Protein AF-A0A1H9KWD6-F1 (afdb_monomer_lite)

Sequence (156 aa):
MPLTALAHIKQRRLQRAEREARSQLAFLQKAEKAKAQSVESYLAFQRGSREEQQRLFAAHVGQLIDCRALEHWRRQVSLLGEREASLHGQVVACEEALARQHTAHQQAQAQLAQTRQKRDSFVQLRDEAHQRAARLAECRQELELEEHRLHGGLQP

Secondary structure (DSSP, 8-state):
--HHHHHHHHHHHHHHHHHHHHHHHHHHHHHHHHHHHHHHHHHHHHHHHHHHHHHHHHTTTTS---HHHHHHHHHHHHHHHHHHHHHHHHHHHHHHHHHHHHHHHHHHHHHHHHHHHHHHHHHHHHHHHHHHHHHHHHHHHHHHHHHHHHHTT---

Foldseek 3Di:
DDLVVVLVVLVVQLVVLVVQLVVLVVQLVVLVVQLVVLVVVLVVLVVVLVVVLVVLCVVPPPDDDDPVSVVVSVVVNVVSVVVNVVSVVSNVVSVVSNVVSVVSSVVSVVSSVVSVVVSVVSVVVVVVVVVVVVVVVVVVVVVVVVCCVVVVVPDD

Structure (mmCIF, N/CA/C/O backbone):
data_AF-A0A1H9KWD6-F1
#
_entry.id   AF-A0A1H9KWD6-F1
#
loop_
_atom_site.group_PDB
_atom_site.id
_atom_site.type_symbol
_atom_site.label_atom_id
_atom_site.label_alt_id
_atom_site.label_comp_id
_atom_site.label_asym_id
_atom_site.label_entity_id
_atom_site.label_seq_id
_atom_site.pdbx_PDB_ins_code
_atom_site.Cartn_x
_atom_site.Cartn_y
_atom_site.Cartn_z
_atom_site.occupancy
_atom_site.B_iso_or_equiv
_atom_site.auth_seq_id
_atom_site.auth_comp_id
_atom_site.auth_asym_id
_atom_site.auth_atom_id
_atom_site.pdbx_PDB_model_num
ATOM 1 N N . MET A 1 1 ? 29.210 -6.121 -24.708 1.00 60.78 1 MET A N 1
ATOM 2 C CA . MET A 1 1 ? 27.804 -6.576 -24.567 1.00 60.78 1 MET A CA 1
ATOM 3 C C . MET A 1 1 ? 27.043 -6.174 -25.821 1.00 60.78 1 MET A C 1
ATOM 5 O O . MET A 1 1 ? 27.089 -4.993 -26.145 1.00 60.78 1 MET A O 1
ATOM 9 N N . PRO A 1 2 ? 26.382 -7.101 -26.534 1.00 81.75 2 PRO A N 1
ATOM 10 C CA . PRO A 1 2 ? 25.612 -6.752 -27.725 1.00 81.75 2 PRO A CA 1
ATOM 11 C C . PRO A 1 2 ? 24.365 -5.930 -27.352 1.00 81.75 2 PRO A C 1
ATOM 13 O O . PRO A 1 2 ? 23.766 -6.143 -26.294 1.00 81.75 2 PRO A O 1
ATOM 16 N N . LEU A 1 3 ? 23.960 -4.994 -28.220 1.00 81.25 3 LEU A N 1
ATOM 17 C CA . LEU A 1 3 ? 22.800 -4.109 -28.005 1.00 81.25 3 LEU A CA 1
ATOM 18 C C . LEU A 1 3 ? 21.502 -4.890 -27.746 1.00 81.25 3 LEU A C 1
ATOM 20 O O . LEU A 1 3 ? 20.664 -4.469 -26.948 1.00 81.25 3 LEU A O 1
ATOM 24 N N . THR A 1 4 ? 21.369 -6.069 -28.353 1.00 82.75 4 THR A N 1
ATOM 25 C CA . THR A 1 4 ? 20.259 -7.005 -28.137 1.00 82.75 4 THR A CA 1
ATOM 26 C C . THR A 1 4 ? 20.204 -7.516 -26.695 1.00 82.75 4 THR A C 1
ATOM 28 O O . THR A 1 4 ? 19.143 -7.482 -26.071 1.00 82.75 4 THR A O 1
ATOM 31 N N . ALA A 1 5 ? 21.340 -7.903 -26.104 1.00 87.69 5 ALA A N 1
ATOM 32 C CA . ALA A 1 5 ? 21.400 -8.333 -24.704 1.00 87.69 5 ALA A CA 1
ATOM 33 C C . ALA A 1 5 ? 21.002 -7.199 -23.746 1.00 87.69 5 ALA A C 1
ATOM 35 O O . ALA A 1 5 ? 20.260 -7.421 -22.786 1.00 87.69 5 ALA A O 1
ATOM 36 N N . LEU A 1 6 ? 21.432 -5.967 -24.031 1.00 88.56 6 LEU A N 1
ATOM 37 C CA . LEU A 1 6 ? 21.057 -4.804 -23.229 1.00 88.56 6 LEU A CA 1
ATOM 38 C C . LEU A 1 6 ? 19.555 -4.482 -23.351 1.00 88.56 6 LEU A C 1
ATOM 40 O O . LEU A 1 6 ? 18.923 -4.178 -22.336 1.00 88.56 6 LEU A O 1
ATOM 44 N N . ALA A 1 7 ? 18.958 -4.651 -24.538 1.00 87.00 7 ALA A N 1
ATOM 45 C CA . ALA A 1 7 ? 17.512 -4.533 -24.747 1.00 87.00 7 ALA A CA 1
ATOM 46 C C . ALA A 1 7 ? 16.731 -5.527 -23.871 1.00 87.00 7 ALA A C 1
ATOM 48 O O . ALA A 1 7 ? 15.804 -5.139 -23.156 1.00 87.00 7 ALA A O 1
ATOM 49 N N . HIS A 1 8 ? 17.153 -6.796 -23.855 1.00 90.81 8 HIS A N 1
ATOM 50 C CA . HIS A 1 8 ? 16.538 -7.825 -23.014 1.00 90.81 8 HIS A CA 1
ATOM 51 C C . HIS A 1 8 ? 16.652 -7.503 -21.520 1.00 90.81 8 HIS A C 1
ATOM 53 O O . HIS A 1 8 ? 15.683 -7.678 -20.777 1.00 90.81 8 HIS A O 1
ATOM 59 N N . ILE A 1 9 ? 17.800 -6.991 -21.063 1.00 93.00 9 ILE A N 1
ATOM 60 C CA . ILE A 1 9 ? 17.983 -6.572 -19.666 1.00 93.00 9 ILE A CA 1
ATOM 61 C C . ILE A 1 9 ? 17.021 -5.431 -19.312 1.00 93.00 9 ILE A C 1
ATOM 63 O O . ILE A 1 9 ? 16.374 -5.479 -18.264 1.00 93.00 9 ILE A O 1
ATOM 67 N N . LYS A 1 10 ? 16.897 -4.413 -20.173 1.00 92.56 10 LYS A N 1
ATOM 68 C CA . LYS A 1 10 ? 15.985 -3.277 -19.958 1.00 92.56 10 LYS A CA 1
ATOM 69 C C . LYS A 1 10 ? 14.524 -3.733 -19.925 1.00 92.56 10 LYS A C 1
ATOM 71 O O . LYS A 1 10 ? 13.801 -3.346 -19.011 1.00 92.56 10 LYS A O 1
ATOM 76 N N . GLN A 1 11 ? 14.128 -4.627 -20.832 1.00 94.12 11 GLN A N 1
ATOM 77 C CA . GLN A 1 11 ? 12.784 -5.206 -20.854 1.00 94.12 11 GLN A CA 1
ATOM 78 C C . GLN A 1 11 ? 12.475 -5.995 -19.575 1.00 94.12 11 GLN A C 1
ATOM 80 O O . GLN A 1 11 ? 11.412 -5.823 -18.982 1.00 94.12 11 GLN A O 1
ATOM 85 N N . ARG A 1 12 ? 13.415 -6.817 -19.092 1.00 95.25 12 ARG A N 1
ATOM 86 C CA . ARG A 1 12 ? 13.246 -7.553 -17.827 1.00 95.25 12 ARG A CA 1
ATOM 87 C C . ARG A 1 12 ? 13.126 -6.617 -16.624 1.00 95.25 12 ARG A C 1
ATOM 89 O O . ARG A 1 12 ? 12.346 -6.893 -15.718 1.00 95.25 12 ARG A O 1
ATOM 96 N N . ARG A 1 13 ? 13.882 -5.513 -16.595 1.00 96.00 13 ARG A N 1
ATOM 97 C CA . ARG A 1 13 ? 13.768 -4.494 -15.535 1.00 96.00 13 ARG A CA 1
ATOM 98 C C . ARG A 1 13 ? 12.395 -3.825 -15.548 1.00 96.00 13 ARG A C 1
ATOM 100 O O . ARG A 1 13 ? 11.812 -3.673 -14.481 1.00 96.00 13 ARG A O 1
ATOM 107 N N . LEU A 1 14 ? 11.868 -3.506 -16.731 1.00 96.88 14 LEU A N 1
ATOM 108 C CA . LEU A 1 14 ? 10.513 -2.976 -16.879 1.00 96.88 14 LEU A CA 1
ATOM 109 C C . LEU A 1 14 ? 9.467 -3.960 -16.344 1.00 96.88 14 LEU A C 1
ATOM 111 O O . LEU A 1 14 ? 8.682 -3.597 -15.477 1.00 96.88 14 LEU A O 1
ATOM 115 N N . GLN A 1 15 ? 9.523 -5.225 -16.766 1.00 97.12 15 GLN A N 1
ATOM 116 C CA . GLN A 1 15 ? 8.598 -6.260 -16.290 1.00 97.12 15 GLN A CA 1
ATOM 117 C C . GLN A 1 15 ? 8.642 -6.440 -14.765 1.00 97.12 15 GLN A C 1
ATOM 119 O O . GLN A 1 15 ? 7.611 -6.674 -14.139 1.00 97.12 15 GLN A O 1
ATOM 124 N N . ARG A 1 16 ? 9.827 -6.337 -14.147 1.00 97.62 16 ARG A N 1
ATOM 125 C CA . ARG A 1 16 ? 9.964 -6.374 -12.681 1.00 97.62 16 ARG A CA 1
ATOM 126 C C . ARG A 1 16 ? 9.312 -5.160 -12.021 1.00 97.62 16 ARG A C 1
ATOM 128 O O . ARG A 1 16 ? 8.553 -5.350 -11.081 1.00 97.62 16 ARG A O 1
ATOM 135 N N . ALA A 1 17 ? 9.556 -3.954 -12.534 1.00 97.31 17 ALA A N 1
ATOM 136 C CA . ALA A 1 17 ? 8.939 -2.735 -12.013 1.00 97.31 17 ALA A CA 1
ATOM 137 C C . ALA A 1 17 ? 7.404 -2.755 -12.153 1.00 97.31 17 ALA A C 1
ATOM 139 O O . ALA A 1 17 ? 6.697 -2.311 -11.256 1.00 97.31 17 ALA A O 1
ATOM 140 N N . GLU A 1 18 ? 6.873 -3.327 -13.237 1.00 98.00 18 GLU A N 1
ATOM 141 C CA . GLU A 1 18 ? 5.425 -3.489 -13.427 1.00 98.00 18 GLU A CA 1
ATOM 142 C C . GLU A 1 18 ? 4.808 -4.469 -12.432 1.00 98.00 18 GLU A C 1
ATOM 144 O O . GLU A 1 18 ? 3.730 -4.209 -11.898 1.00 98.00 18 GLU A O 1
ATOM 149 N N . ARG A 1 19 ? 5.485 -5.592 -12.166 1.00 98.06 19 ARG A N 1
ATOM 150 C CA . ARG A 1 19 ? 5.051 -6.545 -11.136 1.00 98.06 19 ARG A CA 1
ATOM 151 C C . ARG A 1 19 ? 5.062 -5.898 -9.759 1.00 98.06 19 ARG A C 1
ATOM 153 O O . ARG A 1 19 ? 4.080 -6.029 -9.043 1.00 98.06 19 ARG A O 1
ATOM 160 N N . GLU A 1 20 ? 6.124 -5.168 -9.432 1.00 97.69 20 GLU A N 1
ATOM 161 C CA . GLU A 1 20 ? 6.240 -4.461 -8.157 1.00 97.69 20 GLU A CA 1
ATOM 162 C C . GLU A 1 20 ? 5.113 -3.438 -7.978 1.00 97.69 20 GLU A C 1
ATOM 164 O O . GLU A 1 20 ? 4.396 -3.485 -6.985 1.00 97.69 20 GLU A O 1
ATOM 169 N N . ALA A 1 21 ? 4.869 -2.580 -8.974 1.00 97.38 21 ALA A N 1
ATOM 170 C CA . ALA A 1 21 ? 3.792 -1.591 -8.917 1.00 97.38 21 ALA A CA 1
ATOM 171 C C . ALA A 1 21 ? 2.405 -2.235 -8.722 1.00 97.38 21 ALA A C 1
ATOM 173 O O . ALA A 1 21 ? 1.585 -1.721 -7.959 1.00 97.38 21 ALA A O 1
ATOM 174 N N . ARG A 1 22 ? 2.149 -3.384 -9.367 1.00 97.62 22 ARG A N 1
ATOM 175 C CA . ARG A 1 22 ? 0.911 -4.160 -9.171 1.00 97.62 22 ARG A CA 1
ATOM 176 C C . ARG A 1 22 ? 0.817 -4.750 -7.763 1.00 97.62 22 ARG A C 1
ATOM 178 O O . ARG A 1 22 ? -0.241 -4.656 -7.149 1.00 97.62 22 ARG A O 1
ATOM 185 N N . SER A 1 23 ? 1.902 -5.322 -7.245 1.00 97.88 23 SER A N 1
ATOM 186 C CA . SER A 1 23 ? 1.949 -5.851 -5.877 1.00 97.88 23 SER A CA 1
ATOM 187 C C . SER A 1 23 ? 1.692 -4.753 -4.846 1.00 97.88 23 SER A C 1
ATOM 189 O O . SER A 1 23 ? 0.854 -4.930 -3.966 1.00 97.88 23 SER A O 1
ATOM 191 N N . GLN A 1 24 ? 2.336 -3.591 -4.994 1.00 97.62 24 GLN A N 1
ATOM 192 C CA . GLN A 1 24 ? 2.139 -2.456 -4.090 1.00 97.62 24 GLN A CA 1
ATOM 193 C C . GLN A 1 24 ? 0.712 -1.902 -4.148 1.00 97.62 24 GLN A C 1
ATOM 195 O O . GLN A 1 24 ? 0.166 -1.516 -3.119 1.00 97.62 24 GLN A O 1
ATOM 200 N N . LEU A 1 25 ? 0.063 -1.912 -5.319 1.00 97.75 25 LEU A N 1
ATOM 201 C CA . LEU A 1 25 ? -1.360 -1.572 -5.419 1.00 97.75 25 LEU A CA 1
ATOM 202 C C . LEU A 1 25 ? -2.240 -2.553 -4.628 1.00 97.75 25 LEU A C 1
ATOM 204 O O . LEU A 1 25 ? -3.136 -2.129 -3.903 1.00 97.75 25 LEU A O 1
ATOM 208 N N . ALA A 1 26 ? -1.973 -3.857 -4.733 1.00 97.88 26 ALA A N 1
ATOM 209 C CA . ALA A 1 26 ? -2.717 -4.866 -3.982 1.00 97.88 26 ALA A CA 1
ATOM 210 C C . ALA A 1 26 ? -2.503 -4.730 -2.462 1.00 97.88 26 ALA A C 1
ATOM 212 O O . ALA A 1 26 ? -3.450 -4.873 -1.686 1.00 97.88 26 ALA A O 1
ATOM 213 N N . PHE A 1 27 ? -1.279 -4.419 -2.020 1.00 97.75 27 PHE A N 1
ATOM 214 C CA . PHE A 1 27 ? -0.997 -4.144 -0.608 1.00 97.75 27 PHE A CA 1
ATOM 215 C C . PHE A 1 27 ? -1.699 -2.885 -0.108 1.00 97.75 27 PHE A C 1
ATOM 217 O O . PHE A 1 27 ? -2.239 -2.904 1.000 1.00 97.75 27 PHE A O 1
ATOM 224 N N . LEU A 1 28 ? -1.760 -1.835 -0.930 1.00 98.19 28 LEU A N 1
ATOM 225 C CA . LEU A 1 28 ? -2.494 -0.617 -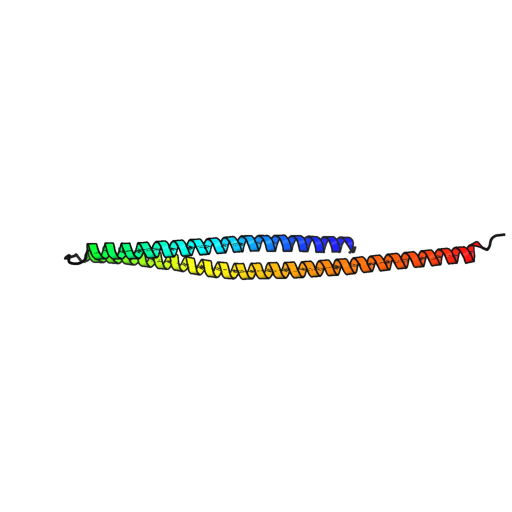0.611 1.00 98.19 28 LEU A CA 1
ATOM 226 C C . LEU A 1 28 ? -3.989 -0.903 -0.408 1.00 98.19 28 LEU A C 1
ATOM 228 O O . LEU A 1 28 ? -4.523 -0.604 0.655 1.00 98.19 28 LEU A O 1
ATOM 232 N N . GLN A 1 29 ? -4.631 -1.587 -1.357 1.00 97.81 29 GLN A N 1
ATOM 233 C CA . GLN A 1 29 ? -6.048 -1.967 -1.257 1.00 97.81 29 GLN A CA 1
ATOM 234 C C . GLN A 1 29 ? -6.334 -2.835 -0.023 1.00 97.81 29 GLN A C 1
ATOM 236 O O . GLN A 1 29 ? -7.355 -2.684 0.651 1.00 97.81 29 GLN A O 1
ATOM 241 N N . LYS A 1 30 ? -5.416 -3.751 0.311 1.00 98.00 30 LYS A N 1
ATOM 242 C CA . LYS A 1 30 ? -5.523 -4.562 1.528 1.00 98.00 30 LYS A CA 1
ATOM 243 C C . LYS A 1 30 ? -5.439 -3.699 2.792 1.00 98.00 30 LYS A C 1
ATOM 245 O O . LYS A 1 30 ? -6.199 -3.943 3.727 1.00 98.00 30 LYS A O 1
ATOM 250 N N . ALA A 1 31 ? -4.541 -2.714 2.827 1.00 97.75 31 ALA A N 1
ATOM 251 C CA . ALA A 1 31 ? -4.402 -1.793 3.953 1.00 97.75 31 ALA A CA 1
ATOM 252 C C . ALA A 1 31 ? -5.629 -0.877 4.105 1.00 97.75 31 ALA A C 1
ATOM 254 O O . ALA A 1 31 ? -6.105 -0.687 5.222 1.00 97.75 31 ALA A O 1
ATOM 255 N N . GLU A 1 32 ? -6.193 -0.383 2.999 1.00 97.94 32 GLU A N 1
ATOM 256 C CA . GLU A 1 32 ? -7.442 0.393 2.991 1.00 97.94 32 GLU A CA 1
ATOM 257 C C . GLU A 1 32 ? -8.598 -0.420 3.579 1.00 97.94 32 GLU A C 1
ATOM 259 O O . GLU A 1 32 ? -9.299 0.046 4.479 1.00 97.94 32 GLU A O 1
ATOM 264 N N . LYS A 1 33 ? -8.749 -1.677 3.138 1.00 98.12 33 LYS A N 1
ATOM 265 C CA . LYS A 1 33 ? -9.770 -2.584 3.674 1.00 98.12 33 LYS A CA 1
ATOM 266 C C . LYS A 1 33 ? -9.569 -2.851 5.167 1.00 98.12 33 LYS A C 1
ATOM 268 O O . LYS A 1 33 ? -10.538 -2.828 5.918 1.00 98.12 33 LYS A O 1
ATOM 273 N N . ALA A 1 34 ? -8.330 -3.082 5.602 1.00 97.69 34 ALA A N 1
ATOM 274 C CA . ALA A 1 34 ? -8.019 -3.304 7.013 1.00 97.69 34 ALA A CA 1
ATOM 275 C C . ALA A 1 34 ? -8.342 -2.070 7.875 1.00 97.69 34 ALA A C 1
ATOM 277 O O . ALA A 1 34 ? -8.935 -2.222 8.941 1.00 97.69 34 ALA A O 1
ATOM 278 N N . LYS A 1 35 ? -8.028 -0.855 7.397 1.00 98.25 35 LYS A N 1
ATOM 279 C CA . LYS A 1 35 ? -8.402 0.401 8.069 1.00 98.25 35 LYS A CA 1
ATOM 280 C C . LYS A 1 35 ? -9.920 0.557 8.161 1.00 98.25 35 LYS A C 1
ATOM 282 O O . LYS A 1 35 ? -10.433 0.893 9.222 1.00 98.25 35 LYS A O 1
ATOM 287 N N . ALA A 1 36 ? -10.647 0.291 7.077 1.00 98.06 36 ALA A N 1
ATOM 288 C CA . ALA A 1 36 ? -12.106 0.369 7.089 1.00 98.06 36 ALA A CA 1
ATOM 289 C C . ALA A 1 36 ? -12.715 -0.600 8.120 1.00 98.06 36 ALA A C 1
ATOM 291 O O . ALA A 1 36 ? -13.553 -0.199 8.923 1.00 98.06 36 ALA A O 1
ATOM 292 N N . GLN A 1 37 ? -12.231 -1.846 8.156 1.00 98.25 37 GLN A N 1
ATOM 293 C CA . GLN A 1 37 ? -12.686 -2.864 9.107 1.00 98.25 37 GLN A CA 1
ATOM 294 C C . GLN A 1 37 ? -12.353 -2.518 10.565 1.00 98.25 37 GLN A C 1
ATOM 296 O O . GLN A 1 37 ? -13.173 -2.764 11.454 1.00 98.25 37 GLN A O 1
ATOM 301 N N . SER A 1 38 ? -11.172 -1.953 10.838 1.00 97.75 38 SER A N 1
ATOM 302 C CA . SER A 1 38 ? -10.798 -1.560 12.202 1.00 97.75 38 SER A CA 1
ATOM 303 C C . SER A 1 38 ? -11.627 -0.375 12.695 1.00 97.75 38 SER A C 1
ATOM 305 O O . SER A 1 38 ? -12.104 -0.403 13.829 1.00 97.75 38 SER A O 1
ATOM 307 N N . VAL A 1 39 ? -11.881 0.617 11.834 1.00 98.31 39 VAL A N 1
ATOM 308 C CA . VAL A 1 39 ? -12.767 1.751 12.139 1.00 98.31 39 VAL A CA 1
ATOM 309 C C . VAL A 1 39 ? -14.195 1.274 12.394 1.00 98.31 39 VAL A C 1
ATOM 311 O O . VAL A 1 39 ? -14.799 1.665 13.389 1.00 98.31 39 VAL A O 1
ATOM 314 N N . GLU A 1 40 ? -14.728 0.396 11.544 1.00 98.12 40 GLU A N 1
ATOM 315 C CA . GLU A 1 40 ? -16.063 -0.177 11.733 1.00 98.12 40 GLU A CA 1
ATOM 316 C C . GLU A 1 40 ? -16.169 -0.923 13.069 1.00 98.12 40 GLU A C 1
ATOM 318 O O . 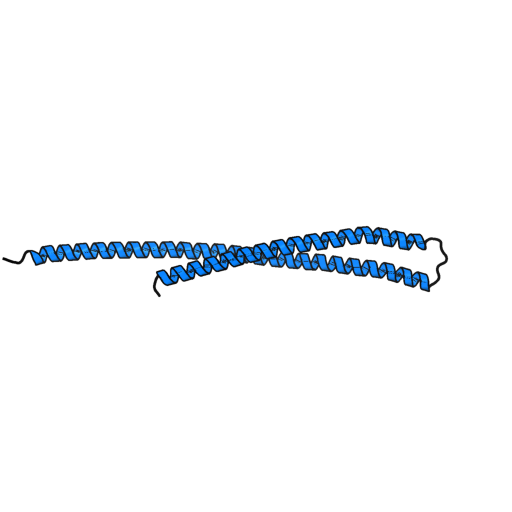GLU A 1 40 ? -17.110 -0.697 13.830 1.00 98.12 40 GLU A O 1
ATOM 323 N N . SER A 1 41 ? -15.171 -1.750 13.393 1.00 97.62 41 SER A N 1
ATOM 324 C CA . SER A 1 41 ? -15.114 -2.493 14.657 1.00 97.62 41 SER A CA 1
ATOM 325 C C . SER A 1 41 ? -15.057 -1.560 15.869 1.00 97.62 41 SER A C 1
ATOM 327 O O . SER A 1 41 ? -15.755 -1.791 16.856 1.00 97.62 41 SER A O 1
ATOM 329 N N . TYR A 1 42 ? -14.259 -0.491 15.792 1.00 98.06 42 TYR A N 1
ATOM 330 C CA . TYR A 1 42 ? -14.165 0.524 16.839 1.00 98.06 42 TYR A CA 1
ATOM 331 C C . TYR A 1 42 ? -15.503 1.246 17.050 1.00 98.06 42 TYR A C 1
ATOM 333 O O . TYR A 1 42 ? -15.993 1.313 18.174 1.00 98.06 42 TYR A O 1
ATOM 341 N N . LEU A 1 43 ? -16.149 1.710 15.976 1.00 96.56 43 LEU A N 1
ATOM 342 C CA . LEU A 1 43 ? -17.436 2.412 16.051 1.00 96.56 43 LEU A CA 1
ATOM 343 C C . LEU A 1 43 ? -18.586 1.496 16.493 1.00 96.56 43 LEU A C 1
ATOM 345 O O . LEU A 1 43 ? -19.491 1.923 17.214 1.00 96.56 43 LEU A O 1
ATOM 349 N N . ALA A 1 44 ? -18.585 0.233 16.061 1.00 96.50 44 ALA A N 1
ATOM 350 C CA . ALA A 1 44 ? -19.538 -0.767 16.533 1.00 96.50 44 ALA A CA 1
ATOM 351 C C . ALA A 1 44 ? -19.374 -1.008 18.038 1.00 96.50 44 ALA A C 1
ATOM 353 O O . ALA A 1 44 ? -20.362 -0.964 18.772 1.00 96.50 44 ALA A O 1
ATOM 354 N N . PHE A 1 45 ? -18.133 -1.175 18.505 1.00 97.25 45 PHE A N 1
ATOM 355 C CA . PHE A 1 45 ? -17.849 -1.332 19.926 1.00 97.25 45 PHE A CA 1
ATOM 356 C C . PHE A 1 45 ? -18.235 -0.090 20.728 1.00 97.25 45 PHE A C 1
ATOM 358 O O . PHE A 1 45 ? -18.864 -0.227 21.766 1.00 97.25 45 PHE A O 1
ATOM 365 N N . GLN A 1 46 ? -17.924 1.115 20.250 1.00 94.44 46 GLN A N 1
ATOM 366 C CA . GLN A 1 46 ? -18.235 2.354 20.962 1.00 94.44 46 GLN A CA 1
ATOM 367 C C . GLN A 1 46 ? -19.745 2.536 21.180 1.00 94.44 46 GLN A C 1
ATOM 369 O O . GLN A 1 46 ? -20.172 2.921 22.270 1.00 94.44 46 GLN A O 1
ATOM 374 N N . ARG A 1 47 ? -20.564 2.206 20.170 1.00 92.88 47 ARG A N 1
ATOM 375 C CA . ARG A 1 47 ? -22.031 2.221 20.295 1.00 92.88 47 ARG A CA 1
ATOM 376 C C . ARG A 1 47 ? -22.512 1.247 21.373 1.00 92.88 47 ARG A C 1
ATOM 378 O O . ARG A 1 47 ? -23.206 1.670 22.292 1.00 92.88 47 ARG A O 1
ATOM 385 N N . GLY A 1 48 ? -22.070 -0.012 21.313 1.00 93.81 48 GLY A N 1
ATOM 386 C CA . GLY A 1 48 ? -22.457 -1.030 22.296 1.00 93.81 48 GLY A CA 1
ATOM 387 C C . GLY A 1 48 ? -21.896 -0.779 23.701 1.00 93.81 48 GLY A C 1
ATOM 388 O O . GLY A 1 48 ? -22.580 -1.011 24.690 1.00 93.81 48 GLY A O 1
ATOM 389 N N . SER A 1 49 ? -20.677 -0.247 23.808 1.00 93.56 49 SER A N 1
ATOM 390 C CA . SER A 1 49 ? -20.015 0.077 25.078 1.00 93.56 49 SER A CA 1
ATOM 391 C C . SER A 1 49 ? -20.801 1.126 25.859 1.00 93.56 49 SER A C 1
ATOM 393 O O . SER A 1 49 ? -20.992 0.985 27.064 1.00 93.56 49 SER A O 1
ATOM 395 N N . ARG A 1 50 ? -21.332 2.150 25.178 1.00 90.62 50 ARG A N 1
ATOM 396 C CA . ARG A 1 50 ? -22.150 3.183 25.823 1.00 90.62 50 ARG A CA 1
ATOM 397 C C . ARG A 1 50 ? -23.456 2.619 26.383 1.00 90.62 50 ARG A C 1
ATOM 399 O O . ARG A 1 50 ? -23.825 2.954 27.507 1.00 90.62 50 ARG A O 1
ATOM 406 N N . GLU A 1 51 ? -24.141 1.777 25.615 1.00 93.12 51 GLU A N 1
ATOM 407 C CA . GLU A 1 51 ? -25.369 1.100 26.053 1.00 93.12 51 GLU A CA 1
ATOM 408 C C . GLU A 1 51 ? -25.091 0.165 27.236 1.00 93.12 51 GLU A C 1
ATOM 410 O O . GLU A 1 51 ? -25.816 0.176 28.230 1.00 93.12 51 GLU A O 1
ATOM 415 N N . GLU A 1 52 ? -23.989 -0.582 27.178 1.00 93.31 52 GLU A N 1
ATOM 416 C CA . GLU A 1 52 ? -23.582 -1.492 28.243 1.00 93.31 52 GLU A CA 1
ATOM 417 C C . GLU A 1 52 ? -23.197 -0.740 29.524 1.00 93.31 52 GLU A C 1
ATOM 419 O O . GLU A 1 52 ? -23.651 -1.100 30.606 1.00 93.31 52 GLU A O 1
ATOM 424 N N . GLN A 1 53 ? -22.439 0.357 29.429 1.00 91.19 53 GLN A N 1
ATOM 425 C CA . GLN A 1 53 ? -22.136 1.214 30.580 1.00 91.19 53 GLN A CA 1
ATOM 426 C C . GLN A 1 53 ? -23.412 1.783 31.214 1.00 91.19 53 GLN A C 1
ATOM 428 O O . GLN A 1 53 ? -23.530 1.806 32.440 1.00 91.19 53 GLN A O 1
ATOM 433 N N . GLN A 1 54 ? -24.387 2.203 30.401 1.00 90.81 54 GLN A N 1
ATOM 434 C CA . GLN A 1 54 ? -25.686 2.667 30.894 1.00 90.81 54 GLN A CA 1
ATOM 435 C C . GLN A 1 54 ? -26.465 1.548 31.590 1.00 90.81 54 GLN A C 1
ATOM 437 O O . GLN A 1 54 ? -27.012 1.778 32.668 1.00 90.81 54 GLN A O 1
ATOM 442 N N . ARG A 1 55 ? -26.479 0.336 31.024 1.00 92.62 55 ARG A N 1
ATOM 443 C CA . ARG A 1 55 ? -27.115 -0.848 31.621 1.00 92.62 55 ARG A CA 1
ATOM 444 C C . ARG A 1 55 ? -26.482 -1.208 32.963 1.00 92.62 55 ARG A C 1
ATOM 446 O O . ARG A 1 55 ? -27.198 -1.411 33.943 1.00 92.62 55 ARG A O 1
ATOM 453 N N . LEU A 1 56 ? -25.151 -1.245 33.014 1.00 90.50 56 LEU A N 1
ATOM 454 C CA . LEU A 1 56 ? -24.380 -1.509 34.227 1.00 90.50 56 LEU A CA 1
ATOM 455 C C . LEU A 1 56 ? -24.640 -0.444 35.295 1.00 90.50 56 LEU A C 1
ATOM 457 O O . LEU A 1 56 ? -24.772 -0.772 36.468 1.00 90.50 56 LEU A O 1
ATOM 461 N N . PHE A 1 57 ? -24.726 0.829 34.909 1.00 89.19 57 PHE A N 1
ATOM 462 C CA . PHE A 1 57 ? -25.054 1.910 35.835 1.00 89.19 57 PHE A CA 1
ATOM 463 C C . PHE A 1 57 ? -26.491 1.783 36.364 1.00 89.19 57 PHE A C 1
ATOM 465 O O . PHE A 1 57 ? -26.700 1.763 37.575 1.00 89.19 57 PHE A O 1
ATOM 472 N N . ALA A 1 58 ? -27.477 1.624 35.477 1.00 89.69 58 ALA A N 1
ATOM 473 C CA . ALA A 1 58 ? -28.892 1.515 35.837 1.00 89.69 58 ALA A CA 1
ATOM 474 C C . ALA A 1 58 ? -29.190 0.336 36.780 1.00 89.69 58 ALA A C 1
ATOM 476 O O . ALA A 1 58 ? -30.066 0.452 37.632 1.00 89.69 58 ALA A O 1
ATOM 477 N N . ALA A 1 59 ? -28.440 -0.766 36.676 1.00 86.56 59 ALA A N 1
ATOM 478 C CA . ALA A 1 59 ? -28.571 -1.916 37.570 1.00 86.56 59 ALA A CA 1
ATOM 479 C C . ALA A 1 59 ? -28.242 -1.602 39.045 1.00 86.56 59 ALA A C 1
ATOM 481 O O . ALA A 1 59 ? -28.696 -2.324 39.929 1.00 86.56 59 ALA A O 1
ATOM 482 N N . HIS A 1 60 ? -27.473 -0.542 39.315 1.00 84.44 60 HIS A N 1
ATOM 483 C CA . HIS A 1 60 ? -26.974 -0.209 40.653 1.00 84.44 60 HIS A CA 1
ATOM 484 C C . HIS A 1 60 ? -27.446 1.150 41.188 1.00 84.44 60 HIS A C 1
ATOM 486 O O . HIS A 1 60 ? -27.289 1.431 42.378 1.00 84.44 60 HIS A O 1
ATOM 492 N N . VAL A 1 61 ? -28.040 2.000 40.346 1.00 84.75 61 VAL A N 1
ATOM 493 C CA . VAL A 1 61 ? -28.594 3.291 40.777 1.00 84.75 61 VAL A CA 1
ATOM 494 C C . VAL A 1 61 ? -29.681 3.083 41.832 1.00 84.75 61 VAL A C 1
ATOM 496 O O . VAL A 1 61 ? -30.628 2.328 41.632 1.00 84.75 61 VAL A O 1
ATOM 499 N N . GLY A 1 62 ? -29.554 3.789 42.958 1.00 81.88 62 GLY A N 1
ATOM 500 C CA . GLY A 1 62 ? -30.538 3.764 44.044 1.00 81.88 62 GLY A CA 1
ATOM 501 C C . GLY A 1 62 ? -30.500 2.509 44.923 1.00 81.88 62 GLY A C 1
ATOM 502 O O . GLY A 1 62 ? -31.320 2.395 45.830 1.00 81.88 62 GLY A O 1
ATOM 503 N N . GLN A 1 63 ? -29.557 1.589 44.695 1.00 83.94 63 GLN A N 1
ATOM 504 C CA . GLN A 1 63 ? -29.379 0.394 45.520 1.00 83.94 63 GLN A CA 1
ATOM 505 C C . GLN A 1 63 ? -28.246 0.576 46.539 1.00 83.94 63 GLN A C 1
ATOM 507 O O . GLN A 1 63 ? -27.205 1.162 46.242 1.00 83.94 63 GLN A O 1
ATOM 512 N N . LEU A 1 64 ? -28.427 0.023 47.742 1.00 83.50 64 LEU A N 1
ATOM 513 C CA . LEU A 1 64 ? -27.337 -0.187 48.696 1.00 83.50 64 LEU A CA 1
ATOM 514 C C . LEU A 1 64 ? -26.504 -1.382 48.220 1.00 83.50 64 LEU A C 1
ATOM 516 O O . LEU A 1 64 ? -26.857 -2.534 48.456 1.00 83.50 64 LEU A O 1
ATOM 520 N N . ILE A 1 65 ? -25.417 -1.088 47.513 1.00 85.56 65 ILE A N 1
ATOM 521 C CA . ILE A 1 65 ? -24.435 -2.071 47.046 1.00 85.56 65 ILE A CA 1
ATOM 522 C C . ILE A 1 65 ? -23.276 -2.186 48.033 1.00 85.56 65 ILE A C 1
ATOM 524 O O . ILE A 1 65 ? -22.788 -1.186 48.561 1.00 85.56 65 ILE A O 1
ATOM 528 N N . ASP A 1 66 ? -22.819 -3.416 48.266 1.00 90.00 66 ASP A N 1
ATOM 529 C CA . ASP A 1 66 ? -21.622 -3.661 49.063 1.00 90.00 66 ASP A CA 1
ATOM 530 C C . ASP A 1 6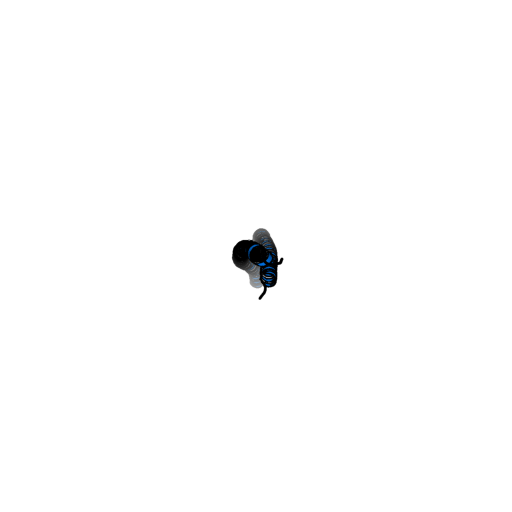6 ? -20.340 -3.299 48.286 1.00 90.00 66 ASP A C 1
ATOM 532 O O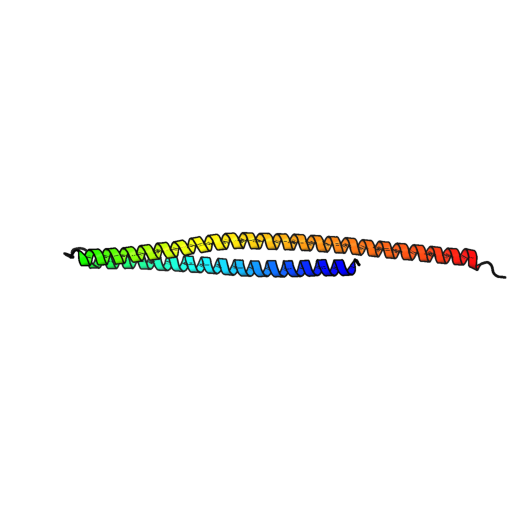 . ASP A 1 66 ? -20.333 -3.105 47.064 1.00 90.00 66 ASP A O 1
ATOM 536 N N . CYS A 1 67 ? -19.218 -3.200 49.003 1.00 89.12 67 CYS A N 1
ATOM 537 C CA . CYS A 1 67 ? -17.944 -2.809 48.399 1.00 89.12 67 CYS A CA 1
ATOM 538 C C . CYS A 1 67 ? -17.480 -3.786 47.305 1.00 89.12 67 CYS A C 1
ATOM 540 O O . CYS A 1 67 ? -16.858 -3.364 46.333 1.00 89.12 67 CYS A O 1
ATOM 542 N N . ARG A 1 68 ? -17.794 -5.083 47.429 1.00 91.81 68 ARG A N 1
ATOM 543 C CA . ARG A 1 68 ? -17.370 -6.108 46.462 1.00 91.81 68 ARG A CA 1
ATOM 544 C C . ARG A 1 68 ? -18.134 -5.988 45.146 1.00 91.81 68 ARG A C 1
ATOM 546 O O . ARG A 1 68 ? -17.525 -6.082 44.081 1.00 91.81 68 ARG A O 1
ATOM 553 N N . ALA A 1 69 ? -19.441 -5.754 45.205 1.00 87.38 69 ALA A N 1
ATOM 554 C CA . ALA A 1 69 ? -20.281 -5.503 44.043 1.00 87.38 69 ALA A CA 1
ATOM 555 C C . ALA A 1 69 ? -19.855 -4.214 43.328 1.00 87.38 69 ALA A C 1
ATOM 557 O O . ALA A 1 69 ? -19.731 -4.207 42.103 1.00 87.38 69 ALA A O 1
ATOM 558 N N . LEU A 1 70 ? -19.531 -3.157 44.082 1.00 87.56 70 LEU A N 1
ATOM 559 C CA . LEU A 1 70 ? -19.007 -1.913 43.514 1.00 87.56 70 LEU A CA 1
ATOM 560 C C . LEU A 1 70 ? -17.657 -2.118 42.806 1.00 87.56 70 LEU A C 1
ATOM 562 O O . LEU A 1 70 ? -17.441 -1.591 41.714 1.00 87.56 70 LEU A O 1
ATOM 566 N N . GLU A 1 71 ? -16.742 -2.887 43.399 1.00 91.38 71 GLU A N 1
ATOM 567 C CA . GLU A 1 71 ? -15.467 -3.237 42.762 1.00 91.38 71 GLU A CA 1
ATOM 568 C C . GLU A 1 71 ? -15.662 -4.075 41.497 1.00 91.38 71 GLU A C 1
ATOM 570 O O . GLU A 1 71 ? -14.982 -3.842 40.496 1.00 91.38 71 GLU A O 1
ATOM 575 N N . HIS A 1 72 ? -16.592 -5.032 41.516 1.00 91.56 72 HIS A N 1
ATOM 576 C CA . HIS A 1 72 ? -16.918 -5.834 40.342 1.00 91.56 72 HIS A CA 1
ATOM 577 C C . HIS A 1 72 ? -17.449 -4.962 39.200 1.00 91.56 72 HIS A C 1
ATOM 579 O O . HIS A 1 72 ? -16.955 -5.056 38.076 1.00 91.56 72 HIS A O 1
ATOM 585 N N . TRP A 1 73 ? -18.378 -4.055 39.506 1.00 89.75 73 TRP A N 1
ATOM 586 C CA . TRP A 1 73 ? -18.895 -3.082 38.550 1.00 89.75 73 TRP A CA 1
ATOM 587 C C . TRP A 1 73 ? -17.784 -2.190 37.979 1.00 89.75 73 TRP A C 1
ATOM 589 O O . TRP A 1 73 ? -17.658 -2.051 36.762 1.00 89.75 73 TRP A O 1
ATOM 599 N N . ARG A 1 74 ? -16.906 -1.649 38.840 1.00 90.38 74 ARG A N 1
ATOM 600 C CA . ARG A 1 74 ? -15.741 -0.861 38.401 1.00 90.38 74 ARG A CA 1
ATOM 601 C C . ARG A 1 74 ? -14.862 -1.648 37.435 1.00 90.38 74 ARG A C 1
ATOM 603 O O . ARG A 1 74 ? -14.478 -1.108 36.404 1.00 90.38 74 ARG A O 1
ATOM 610 N N . ARG A 1 75 ? -14.586 -2.924 37.727 1.00 93.75 75 ARG A N 1
ATOM 611 C CA . ARG A 1 75 ? -13.809 -3.797 36.832 1.00 93.75 75 ARG A CA 1
ATOM 612 C C . ARG A 1 75 ? -14.496 -3.988 35.482 1.00 93.75 75 ARG A C 1
ATOM 614 O O . ARG A 1 75 ? -13.817 -3.924 34.467 1.00 93.75 75 ARG A O 1
ATOM 621 N N . GLN A 1 76 ? -15.815 -4.180 35.445 1.00 92.94 76 GLN A N 1
ATOM 622 C CA . GLN A 1 76 ? -16.555 -4.309 34.183 1.00 92.94 76 GLN A CA 1
ATOM 623 C C . GLN A 1 76 ? -16.442 -3.045 33.323 1.00 92.94 76 GLN A C 1
ATOM 625 O O . GLN A 1 76 ? -16.143 -3.137 32.134 1.00 92.94 76 GLN A O 1
ATOM 630 N N . VAL A 1 77 ? -16.595 -1.863 33.926 1.00 91.62 77 VAL A N 1
ATOM 631 C CA . VAL A 1 77 ? -16.418 -0.584 33.220 1.00 91.62 77 VAL A CA 1
ATOM 632 C C . VAL A 1 77 ? -14.970 -0.402 32.749 1.00 91.62 77 VAL A C 1
ATOM 634 O O . VAL A 1 77 ? -14.746 0.002 31.608 1.00 91.62 77 VAL A O 1
ATOM 637 N N . SER A 1 78 ? -13.981 -0.750 33.578 1.00 94.12 78 SER A N 1
ATOM 638 C CA . SER A 1 78 ? -12.565 -0.707 33.193 1.00 94.12 78 SER A CA 1
ATOM 639 C C . SER A 1 78 ? -12.261 -1.611 31.997 1.00 94.12 78 SER A C 1
ATOM 641 O O . SER A 1 78 ? -11.617 -1.155 31.058 1.00 94.12 78 SER A O 1
ATOM 643 N N . LEU A 1 79 ? -12.782 -2.842 31.973 1.00 95.56 79 LEU A N 1
ATOM 644 C CA . LEU A 1 79 ? -12.597 -3.774 30.854 1.00 95.56 79 LEU A CA 1
ATOM 645 C C . LEU A 1 79 ? -13.178 -3.233 29.538 1.00 95.56 79 LEU A C 1
ATOM 647 O O . LEU A 1 79 ? -12.586 -3.431 28.474 1.00 95.56 79 LEU A O 1
ATOM 651 N N . LEU A 1 80 ? -14.310 -2.521 29.593 1.00 95.31 80 LEU A N 1
ATOM 652 C CA . LEU A 1 80 ? -14.865 -1.841 28.419 1.00 95.31 80 LEU A CA 1
ATOM 653 C C . LEU A 1 80 ? -13.921 -0.742 27.914 1.00 95.31 80 LEU A C 1
ATOM 655 O O . LEU A 1 80 ? -13.669 -0.662 26.712 1.00 95.31 80 LEU A O 1
ATOM 659 N N . GLY A 1 81 ? -13.356 0.057 28.824 1.00 94.81 81 GLY A N 1
ATOM 660 C CA . GLY A 1 81 ? -12.382 1.099 28.485 1.00 94.81 81 GLY A CA 1
ATOM 661 C C . GLY A 1 81 ? -11.078 0.539 27.907 1.00 94.81 81 GLY A C 1
ATOM 662 O O . GLY A 1 81 ? -10.584 1.037 26.898 1.00 94.81 81 GLY A O 1
ATOM 663 N N . GLU A 1 82 ? -10.546 -0.539 28.484 1.00 96.62 82 GLU A N 1
ATOM 664 C CA . GLU A 1 82 ? -9.360 -1.237 27.968 1.00 96.62 82 GLU A CA 1
ATOM 665 C C . GLU A 1 82 ? -9.600 -1.787 26.558 1.00 96.62 82 GLU A C 1
ATOM 667 O O . GLU A 1 82 ? -8.747 -1.664 25.671 1.00 96.62 82 GLU A O 1
ATOM 672 N N . ARG A 1 83 ? -10.785 -2.360 26.317 1.00 96.88 83 ARG A N 1
ATOM 673 C CA . ARG A 1 83 ? -11.158 -2.859 24.994 1.00 96.88 83 ARG A CA 1
ATOM 674 C C . ARG A 1 83 ? -11.316 -1.727 23.981 1.00 96.88 83 ARG A C 1
ATOM 676 O O . ARG A 1 83 ? -10.846 -1.883 22.852 1.00 96.88 83 ARG A O 1
ATOM 683 N N . GLU A 1 84 ? -11.922 -0.605 24.368 1.00 96.56 84 GLU A N 1
ATOM 684 C CA . GLU A 1 84 ? -12.027 0.586 23.516 1.00 96.56 84 GLU A CA 1
ATOM 685 C C . GLU A 1 84 ? -10.642 1.113 23.133 1.00 96.56 84 GLU A C 1
ATOM 687 O O . GLU A 1 84 ? -10.363 1.305 21.949 1.00 96.56 84 GLU A O 1
ATOM 692 N N . ALA A 1 85 ? -9.751 1.271 24.116 1.00 97.12 85 ALA A N 1
ATOM 693 C CA . ALA A 1 85 ? -8.383 1.727 23.898 1.00 97.12 85 ALA A CA 1
ATOM 694 C C . ALA A 1 85 ? -7.599 0.771 22.984 1.00 97.12 85 ALA A C 1
ATOM 696 O O . ALA A 1 85 ? -6.887 1.216 22.084 1.00 97.12 85 ALA A O 1
ATOM 697 N N . SER A 1 86 ? -7.772 -0.544 23.156 1.00 98.00 86 SER A N 1
ATOM 698 C CA . SER A 1 86 ? -7.162 -1.557 22.287 1.00 98.00 86 SER A CA 1
ATOM 699 C C . SER A 1 86 ? -7.640 -1.439 20.836 1.00 98.00 86 SER A C 1
ATOM 701 O O . SER A 1 86 ? -6.822 -1.454 19.914 1.00 98.00 86 SER A O 1
ATOM 703 N N . LEU A 1 87 ? -8.950 -1.288 20.615 1.00 98.06 87 LEU A N 1
ATOM 704 C CA . LEU A 1 87 ? -9.524 -1.119 19.276 1.00 98.06 87 LEU A CA 1
ATOM 705 C C . LEU A 1 87 ? -9.092 0.203 18.639 1.00 98.06 87 LEU A C 1
ATOM 707 O O . LEU A 1 87 ? -8.730 0.228 17.464 1.00 98.06 87 LEU A O 1
ATOM 711 N N . HIS A 1 88 ? -9.057 1.285 19.414 1.00 97.88 88 HIS A N 1
ATOM 712 C CA . HIS A 1 88 ? -8.544 2.568 18.948 1.00 97.88 88 HIS A CA 1
ATOM 713 C C . HIS A 1 88 ? -7.065 2.469 18.539 1.00 97.88 88 HIS A C 1
ATOM 715 O O . HIS A 1 88 ? -6.692 2.904 17.451 1.00 97.88 88 HIS A O 1
ATOM 721 N N . GLY A 1 89 ? -6.234 1.801 19.345 1.00 98.06 89 GLY A N 1
ATOM 722 C CA . GLY A 1 89 ? -4.836 1.526 19.003 1.00 98.06 89 GLY A CA 1
ATOM 723 C C . GLY A 1 89 ? -4.679 0.739 17.695 1.00 98.06 89 GLY A C 1
ATOM 724 O O . GLY A 1 89 ? -3.777 1.021 16.908 1.00 98.06 89 GLY A O 1
ATOM 725 N N . GLN A 1 90 ? -5.586 -0.200 17.403 1.00 98.06 90 GLN A N 1
ATOM 726 C CA . GLN A 1 90 ? -5.597 -0.920 16.122 1.00 98.06 90 GLN A CA 1
ATOM 727 C C . GLN A 1 90 ? -5.947 -0.011 14.938 1.00 98.06 90 GLN A C 1
ATOM 729 O O . GLN A 1 90 ? -5.360 -0.171 13.866 1.00 98.06 90 GLN A O 1
ATOM 734 N N . VAL A 1 91 ? -6.867 0.944 15.113 1.00 98.31 91 VAL A N 1
ATOM 735 C CA . VAL A 1 91 ? -7.190 1.947 14.083 1.00 98.31 91 VAL A CA 1
ATOM 736 C C . VAL A 1 91 ? -5.959 2.786 13.757 1.00 98.31 91 VAL A C 1
ATOM 738 O O . VAL A 1 91 ? -5.594 2.885 12.585 1.00 98.31 91 VAL A O 1
ATOM 741 N N . VAL A 1 92 ? -5.277 3.305 14.782 1.00 98.31 92 VAL A N 1
ATOM 742 C CA . VAL A 1 92 ? -4.041 4.089 14.621 1.00 98.31 92 VAL A CA 1
ATOM 743 C C . VAL A 1 92 ? -2.964 3.268 13.904 1.00 98.31 92 VAL A C 1
ATOM 745 O O . VAL A 1 92 ? -2.400 3.715 12.907 1.00 98.31 92 VAL A O 1
ATOM 748 N N . ALA A 1 93 ? -2.736 2.021 14.325 1.00 97.88 93 ALA A N 1
ATOM 749 C CA . ALA A 1 93 ? -1.759 1.143 13.681 1.00 97.88 93 ALA A CA 1
ATOM 750 C C . ALA A 1 93 ? -2.094 0.863 12.202 1.00 97.88 93 ALA A C 1
ATOM 752 O O . ALA A 1 93 ? -1.197 0.816 11.352 1.00 97.88 93 ALA A O 1
ATOM 753 N N . CYS A 1 94 ? -3.380 0.692 11.873 1.00 97.69 94 CYS A N 1
ATOM 754 C CA . CYS A 1 94 ? -3.839 0.516 10.494 1.00 97.69 94 CYS A CA 1
ATOM 755 C C . CYS A 1 94 ? -3.660 1.790 9.661 1.00 97.69 94 CYS A C 1
ATOM 757 O O . CYS A 1 94 ? -3.309 1.704 8.486 1.00 97.69 94 CYS A O 1
ATOM 759 N N . GLU A 1 95 ? -3.875 2.964 10.250 1.00 97.88 95 GLU A N 1
ATOM 760 C CA . GLU A 1 95 ? -3.668 4.251 9.590 1.00 97.88 95 GLU A CA 1
ATOM 761 C C . GLU A 1 95 ? -2.194 4.501 9.261 1.00 97.88 95 GLU A C 1
ATOM 763 O O . GLU A 1 95 ? -1.867 4.835 8.120 1.00 97.88 95 GLU A O 1
ATOM 768 N N . GLU A 1 96 ? -1.290 4.242 10.204 1.00 97.81 96 GLU A N 1
ATOM 769 C CA . GLU A 1 96 ? 0.147 4.311 9.941 1.00 97.81 96 GLU A CA 1
ATOM 770 C C . GLU A 1 96 ? 0.586 3.302 8.873 1.00 97.81 96 GLU A C 1
ATOM 772 O O . GLU A 1 96 ? 1.396 3.614 7.996 1.00 97.81 96 GLU A O 1
ATOM 777 N N . ALA A 1 97 ? 0.057 2.074 8.928 1.00 97.06 97 ALA A N 1
ATOM 778 C CA . ALA A 1 97 ? 0.339 1.062 7.919 1.00 97.06 97 ALA A CA 1
ATOM 779 C C . ALA A 1 97 ? -0.138 1.512 6.532 1.00 97.06 97 ALA A C 1
ATOM 781 O O . ALA A 1 97 ? 0.609 1.366 5.565 1.00 97.06 97 ALA A O 1
ATOM 782 N N . LEU A 1 98 ? -1.329 2.109 6.438 1.00 97.94 98 LEU A N 1
ATOM 783 C CA . LEU A 1 98 ? -1.859 2.666 5.198 1.00 97.94 98 LEU A CA 1
ATOM 784 C C . LEU A 1 98 ? -0.968 3.793 4.655 1.00 97.94 98 LEU A C 1
ATOM 786 O O . LEU A 1 98 ? -0.630 3.784 3.473 1.00 97.94 98 LEU A O 1
ATOM 790 N N . ALA A 1 99 ? -0.512 4.714 5.507 1.00 97.81 99 ALA A N 1
ATOM 791 C CA . ALA A 1 99 ? 0.402 5.787 5.108 1.00 97.81 99 ALA A CA 1
ATOM 792 C C . ALA A 1 99 ? 1.739 5.248 4.556 1.00 97.81 99 ALA A C 1
ATOM 794 O O . ALA A 1 99 ? 2.237 5.719 3.525 1.00 97.81 99 ALA A O 1
ATOM 795 N N . ARG A 1 100 ? 2.294 4.203 5.191 1.00 97.50 100 ARG A N 1
ATOM 796 C CA . ARG A 1 100 ? 3.490 3.501 4.690 1.00 97.50 100 ARG A CA 1
ATOM 797 C C . ARG A 1 100 ? 3.237 2.859 3.323 1.00 97.50 100 ARG A C 1
ATOM 799 O O . ARG A 1 100 ? 4.067 3.006 2.427 1.00 97.50 100 ARG A O 1
ATOM 806 N N . GLN A 1 101 ? 2.091 2.200 3.137 1.00 97.62 101 GLN A N 1
ATOM 807 C CA . GLN A 1 101 ? 1.738 1.573 1.857 1.00 97.62 101 GLN A CA 1
ATOM 808 C C . GLN A 1 101 ? 1.482 2.595 0.742 1.00 97.62 101 GLN A C 1
ATOM 810 O O . GLN A 1 101 ? 1.901 2.365 -0.390 1.00 97.62 101 GLN A O 1
ATOM 815 N N . HIS A 1 102 ? 0.879 3.750 1.039 1.00 97.94 102 HIS A N 1
ATOM 816 C CA . HIS A 1 102 ? 0.746 4.835 0.060 1.00 97.94 102 HIS A CA 1
ATOM 817 C C . HIS A 1 102 ? 2.108 5.310 -0.439 1.00 97.94 102 HIS A C 1
ATOM 819 O O . HIS A 1 102 ? 2.321 5.409 -1.649 1.00 97.94 102 HIS A O 1
ATOM 825 N N . THR A 1 103 ? 3.043 5.548 0.482 1.00 98.06 103 THR A N 1
ATOM 826 C CA . THR A 1 103 ? 4.411 5.949 0.134 1.00 98.06 103 THR A CA 1
ATOM 827 C C . THR A 1 103 ? 5.096 4.886 -0.730 1.00 98.06 103 THR A C 1
ATOM 829 O O . THR A 1 103 ? 5.660 5.211 -1.775 1.00 98.06 103 THR A O 1
ATOM 832 N N . ALA A 1 104 ? 5.001 3.607 -0.350 1.00 97.38 104 ALA A N 1
ATOM 833 C CA . ALA A 1 104 ? 5.578 2.500 -1.115 1.00 97.38 104 ALA A CA 1
ATOM 834 C C . ALA A 1 104 ? 4.972 2.386 -2.526 1.00 97.38 104 ALA A C 1
ATOM 836 O O . ALA A 1 104 ? 5.697 2.222 -3.510 1.00 97.38 104 ALA A O 1
ATOM 837 N N . HIS A 1 105 ? 3.651 2.546 -2.650 1.00 98.00 105 HIS A N 1
ATOM 838 C CA . HIS A 1 105 ? 2.967 2.552 -3.939 1.00 98.00 105 HIS A CA 1
ATOM 839 C C . HIS A 1 105 ? 3.437 3.706 -4.834 1.00 98.00 105 HIS A C 1
ATOM 841 O O . HIS A 1 105 ? 3.764 3.487 -6.001 1.00 98.00 105 HIS A O 1
ATOM 847 N N . GLN A 1 106 ? 3.533 4.923 -4.291 1.00 98.00 106 GLN A N 1
ATOM 848 C CA . GLN A 1 106 ? 4.028 6.090 -5.027 1.00 98.00 106 GLN A CA 1
ATOM 849 C C . GLN A 1 106 ? 5.468 5.888 -5.513 1.00 98.00 106 GLN A C 1
ATOM 851 O O . GLN A 1 106 ? 5.775 6.165 -6.674 1.00 98.00 106 GLN A O 1
ATOM 856 N N . GLN A 1 107 ? 6.342 5.348 -4.660 1.00 98.00 107 GLN A N 1
ATOM 857 C CA . GLN A 1 107 ? 7.725 5.035 -5.023 1.00 98.00 107 GLN A CA 1
ATOM 858 C C . GLN A 1 107 ? 7.799 3.989 -6.144 1.00 98.00 107 GLN A C 1
ATOM 860 O O . GLN A 1 107 ? 8.538 4.181 -7.114 1.00 98.00 107 GLN A O 1
ATOM 865 N N . ALA A 1 108 ? 6.999 2.922 -6.068 1.00 97.56 108 ALA A N 1
ATOM 866 C CA . ALA A 1 108 ? 6.949 1.895 -7.106 1.00 97.56 108 ALA A CA 1
ATOM 867 C C . ALA A 1 108 ? 6.430 2.444 -8.448 1.00 97.56 108 ALA A C 1
ATOM 869 O O . ALA A 1 108 ? 6.982 2.121 -9.502 1.00 97.56 108 ALA A O 1
ATOM 870 N N . GLN A 1 109 ? 5.422 3.324 -8.425 1.00 98.06 109 GLN A N 1
ATOM 871 C CA . GLN A 1 109 ? 4.925 4.008 -9.625 1.00 98.06 109 GLN A CA 1
ATOM 872 C C . GLN A 1 109 ? 5.983 4.930 -10.241 1.00 98.06 109 GLN A C 1
ATOM 874 O O . GLN A 1 109 ? 6.218 4.885 -11.451 1.00 98.06 109 GLN A O 1
ATOM 879 N N . ALA A 1 110 ? 6.678 5.719 -9.419 1.00 97.88 110 ALA A N 1
ATOM 880 C CA . ALA A 1 110 ? 7.763 6.581 -9.879 1.00 97.88 110 ALA A CA 1
ATOM 881 C C . ALA A 1 110 ? 8.910 5.763 -10.500 1.00 97.88 110 ALA A C 1
ATOM 883 O O . ALA A 1 110 ? 9.415 6.096 -11.577 1.00 97.88 110 ALA A O 1
ATOM 884 N N . GLN A 1 111 ? 9.285 4.645 -9.873 1.00 97.75 111 GLN A N 1
ATOM 885 C CA . GLN A 1 111 ? 10.302 3.736 -10.398 1.00 97.75 111 GLN A CA 1
ATOM 886 C C . GLN A 1 111 ? 9.872 3.090 -11.720 1.00 97.75 111 GLN A C 1
ATOM 888 O O . GLN A 1 111 ? 10.693 2.955 -12.636 1.00 97.75 111 GLN A O 1
ATOM 893 N N . LEU A 1 112 ? 8.601 2.707 -11.848 1.00 98.06 112 LEU A N 1
ATOM 894 C CA . LEU A 1 112 ? 8.042 2.186 -13.091 1.00 98.06 112 LEU A CA 1
ATOM 895 C C . LEU A 1 112 ? 8.119 3.230 -14.211 1.00 98.06 112 LEU A C 1
ATOM 897 O O . LEU A 1 112 ? 8.642 2.924 -15.284 1.00 98.06 112 LEU A O 1
ATOM 901 N N . ALA A 1 113 ? 7.674 4.462 -13.955 1.00 97.50 113 ALA A N 1
ATOM 902 C CA . ALA A 1 113 ? 7.743 5.559 -14.918 1.00 97.50 113 ALA A CA 1
ATOM 903 C C . ALA A 1 113 ? 9.188 5.828 -15.370 1.00 97.50 113 ALA A C 1
ATOM 905 O O . ALA A 1 113 ? 9.476 5.850 -16.568 1.00 97.50 113 ALA A O 1
ATOM 906 N N . GLN A 1 114 ? 10.128 5.912 -14.423 1.00 97.44 114 GLN A N 1
ATOM 907 C CA . GLN A 1 114 ? 11.544 6.104 -14.736 1.00 97.44 114 GLN A CA 1
ATOM 908 C C . GLN A 1 114 ? 12.122 4.932 -15.550 1.00 97.44 114 GLN A C 1
ATOM 910 O O . GLN A 1 114 ? 12.944 5.121 -16.450 1.00 97.44 114 GLN A O 1
ATOM 915 N N . THR A 1 115 ? 11.713 3.700 -15.242 1.00 96.31 115 THR A N 1
ATOM 916 C CA . THR A 1 115 ? 12.182 2.502 -15.952 1.00 96.31 115 THR A CA 1
ATOM 917 C C . THR A 1 115 ? 11.645 2.452 -17.380 1.00 96.31 115 THR A C 1
ATOM 919 O O . THR A 1 115 ? 12.401 2.088 -18.284 1.00 96.31 115 THR A O 1
ATOM 922 N N . ARG A 1 116 ? 10.388 2.864 -17.597 1.00 96.19 116 ARG A N 1
ATOM 923 C CA . ARG A 1 116 ? 9.792 3.030 -18.932 1.00 96.19 116 ARG A CA 1
ATOM 924 C C . ARG A 1 116 ? 10.571 4.048 -19.751 1.00 96.19 116 ARG A C 1
ATOM 926 O O . ARG A 1 116 ? 11.118 3.682 -20.785 1.00 96.19 116 ARG A O 1
ATOM 933 N N . GLN A 1 117 ? 10.772 5.248 -19.207 1.00 96.06 117 GLN A N 1
ATOM 934 C CA . GLN A 1 117 ? 11.546 6.300 -19.868 1.00 96.06 117 GLN A CA 1
ATOM 935 C C . GLN A 1 117 ? 12.951 5.815 -20.264 1.00 96.06 117 GLN A C 1
ATOM 937 O O . GLN A 1 117 ? 13.357 5.934 -21.416 1.00 96.06 117 GLN A O 1
ATOM 942 N N . LYS A 1 118 ? 13.681 5.173 -19.340 1.00 93.12 118 LYS A N 1
ATOM 943 C CA . LYS A 1 118 ? 15.022 4.619 -19.611 1.00 93.12 118 LYS A CA 1
ATOM 944 C C . LYS A 1 118 ? 15.025 3.524 -20.681 1.00 93.12 118 LYS A C 1
ATOM 946 O O . LYS A 1 118 ? 16.061 3.310 -21.314 1.00 93.12 118 LYS A O 1
ATOM 951 N N . ARG A 1 119 ? 13.936 2.764 -20.822 1.00 93.75 119 ARG A N 1
ATOM 952 C CA . ARG A 1 119 ? 13.787 1.746 -21.869 1.00 93.75 119 ARG A CA 1
ATOM 953 C C . ARG A 1 119 ? 13.510 2.415 -23.208 1.00 93.75 119 ARG A C 1
ATOM 955 O O . ARG A 1 119 ? 14.150 2.039 -24.182 1.00 93.75 119 ARG A O 1
ATOM 962 N N . ASP A 1 120 ? 12.627 3.401 -23.248 1.00 92.94 120 ASP A N 1
ATOM 963 C CA . ASP A 1 120 ? 12.248 4.076 -24.491 1.00 92.94 120 ASP A CA 1
ATOM 964 C C . ASP A 1 120 ? 13.416 4.882 -25.069 1.00 92.94 120 ASP A C 1
ATOM 966 O O . ASP A 1 120 ? 13.732 4.727 -26.247 1.00 92.94 120 ASP A O 1
ATOM 970 N N . SER A 1 121 ? 14.172 5.599 -24.229 1.00 93.50 121 SER A N 1
ATOM 971 C CA . SER A 1 121 ? 15.423 6.244 -24.657 1.00 93.50 121 SER A CA 1
ATOM 972 C C . SER A 1 121 ? 16.450 5.235 -25.180 1.00 93.50 121 SER A C 1
ATOM 974 O O . SER A 1 121 ? 17.174 5.511 -26.129 1.00 93.50 121 SER A O 1
ATOM 976 N N . PHE A 1 122 ? 16.523 4.038 -24.587 1.00 93.56 122 PHE A N 1
ATOM 977 C CA . PHE A 1 122 ? 17.423 2.996 -25.085 1.00 93.56 122 PHE A CA 1
ATOM 978 C C . PHE A 1 122 ? 16.981 2.452 -26.451 1.00 93.56 122 PHE A C 1
ATOM 980 O O . PHE A 1 122 ? 17.828 2.170 -27.294 1.00 93.56 122 PHE A O 1
ATOM 987 N N . VAL A 1 123 ? 15.673 2.302 -26.672 1.00 90.50 123 VAL A N 1
ATOM 988 C CA . VAL A 1 123 ? 15.127 1.886 -27.971 1.00 90.50 123 VAL A CA 1
ATOM 989 C C . VAL A 1 123 ? 15.472 2.913 -29.047 1.00 90.50 123 VAL A C 1
ATOM 991 O O . VAL A 1 123 ? 16.018 2.519 -30.070 1.00 90.50 123 VAL A O 1
ATOM 994 N N . GLN A 1 124 ? 15.277 4.206 -28.774 1.00 91.50 124 GLN A N 1
ATOM 995 C CA . GLN A 1 124 ? 15.657 5.287 -29.694 1.00 91.50 124 GLN A CA 1
ATOM 996 C C . GLN A 1 124 ? 17.145 5.221 -30.070 1.00 91.50 124 GLN A C 1
ATOM 998 O O . GLN A 1 124 ? 17.483 5.167 -31.249 1.00 91.50 124 GLN A O 1
ATOM 1003 N N . LEU A 1 125 ? 18.034 5.110 -29.076 1.00 91.12 125 LEU A N 1
ATOM 1004 C CA . LEU A 1 125 ? 19.479 4.994 -29.315 1.00 91.12 125 LEU A CA 1
ATOM 1005 C C . LEU A 1 125 ? 19.853 3.756 -30.139 1.00 91.12 125 LEU A C 1
ATOM 1007 O O . LEU A 1 125 ? 20.755 3.809 -30.974 1.00 91.12 125 LEU A O 1
ATOM 1011 N N . ARG A 1 126 ? 19.184 2.623 -29.900 1.00 90.75 126 ARG A N 1
ATOM 1012 C CA . ARG A 1 126 ? 19.404 1.397 -30.675 1.00 90.75 126 ARG A CA 1
ATOM 1013 C C . ARG A 1 126 ? 18.980 1.591 -32.130 1.00 90.75 126 ARG A C 1
ATOM 1015 O O . ARG A 1 126 ? 19.708 1.171 -33.025 1.00 90.75 126 ARG A O 1
ATOM 1022 N N . ASP A 1 127 ? 17.827 2.206 -32.356 1.00 90.38 127 ASP A N 1
ATOM 1023 C CA . ASP A 1 127 ? 17.279 2.403 -33.696 1.00 90.38 127 ASP A CA 1
ATOM 1024 C C . ASP A 1 127 ? 18.149 3.389 -34.498 1.00 90.38 127 ASP A C 1
ATOM 1026 O O . ASP A 1 127 ? 18.491 3.109 -35.647 1.00 90.38 127 ASP A O 1
ATOM 1030 N N . GLU A 1 128 ? 18.639 4.463 -33.868 1.00 92.81 128 GLU A N 1
ATOM 1031 C CA . GLU A 1 128 ? 19.640 5.364 -34.460 1.00 92.81 128 GLU A CA 1
ATOM 1032 C C . GLU A 1 128 ? 20.951 4.641 -34.806 1.00 92.81 128 GLU A C 1
ATOM 1034 O O . GLU A 1 128 ? 21.517 4.850 -35.881 1.00 92.81 128 GLU A O 1
ATOM 1039 N N . ALA A 1 129 ? 21.447 3.775 -33.916 1.00 90.19 129 ALA A N 1
ATOM 1040 C CA . ALA A 1 129 ? 22.663 3.004 -34.164 1.00 90.19 129 ALA A CA 1
ATOM 1041 C C . ALA A 1 129 ? 22.495 2.037 -35.347 1.00 90.19 129 ALA A C 1
ATOM 1043 O O . ALA A 1 129 ? 23.406 1.905 -36.165 1.00 90.19 129 ALA A O 1
ATOM 1044 N N . HIS A 1 130 ? 21.329 1.397 -35.472 1.00 89.75 130 HIS A N 1
ATOM 1045 C CA . HIS A 1 130 ? 21.008 0.546 -36.617 1.00 89.75 130 HIS A CA 1
ATOM 1046 C C . HIS A 1 130 ? 20.915 1.340 -37.921 1.00 89.75 130 HIS A C 1
ATOM 1048 O O . HIS A 1 130 ? 21.500 0.918 -38.915 1.00 89.75 130 HIS A O 1
ATOM 1054 N N . GLN A 1 131 ? 20.270 2.508 -37.916 1.00 93.50 131 GLN A N 1
ATOM 1055 C CA . GLN A 1 131 ? 20.206 3.377 -39.096 1.00 93.50 131 GLN A CA 1
ATOM 1056 C C . GLN A 1 131 ? 21.595 3.847 -39.543 1.00 93.50 131 GLN A C 1
ATOM 1058 O O . GLN A 1 131 ? 21.900 3.824 -40.732 1.00 93.50 131 GLN A O 1
ATOM 1063 N N . ARG A 1 132 ? 22.467 4.239 -38.604 1.00 93.31 132 ARG A N 1
ATOM 1064 C CA . ARG A 1 132 ? 23.852 4.626 -38.925 1.00 93.31 132 ARG A CA 1
ATOM 1065 C C . ARG A 1 132 ? 24.650 3.457 -39.498 1.00 93.31 132 ARG A C 1
ATOM 1067 O O . ARG A 1 132 ? 25.381 3.649 -40.462 1.00 93.31 132 ARG A O 1
ATOM 1074 N N . ALA A 1 133 ? 24.499 2.259 -38.933 1.00 91.75 133 ALA A N 1
ATOM 1075 C CA . ALA A 1 133 ? 25.162 1.062 -39.443 1.00 91.75 133 ALA A CA 1
ATOM 1076 C C . ALA A 1 133 ? 24.689 0.698 -40.860 1.00 91.75 133 ALA A C 1
ATOM 1078 O O . ALA A 1 133 ? 25.521 0.355 -41.694 1.00 91.75 133 ALA A O 1
ATOM 1079 N N . ALA A 1 134 ? 23.386 0.825 -41.140 1.00 92.56 134 ALA A N 1
ATOM 1080 C CA . ALA A 1 134 ? 22.824 0.600 -42.471 1.00 92.56 134 ALA A CA 1
ATOM 1081 C C . ALA A 1 134 ? 23.390 1.590 -43.500 1.00 92.56 134 ALA A C 1
ATOM 1083 O O . ALA A 1 134 ? 23.939 1.159 -44.506 1.00 92.56 134 ALA A O 1
ATOM 1084 N N . ARG A 1 135 ? 23.387 2.895 -43.192 1.00 94.25 135 ARG A N 1
ATOM 1085 C CA . ARG A 1 135 ? 23.971 3.926 -44.071 1.00 94.25 135 ARG A CA 1
ATOM 1086 C C . ARG A 1 135 ? 25.455 3.696 -44.346 1.00 94.25 135 ARG A C 1
ATOM 1088 O O . ARG A 1 135 ? 25.912 3.854 -45.466 1.00 94.25 135 ARG A O 1
ATOM 1095 N N . LEU A 1 136 ? 26.225 3.309 -43.326 1.00 93.94 136 LEU A N 1
ATOM 1096 C CA . LEU A 1 136 ? 27.644 2.989 -43.508 1.00 93.94 136 LEU A CA 1
ATOM 1097 C C . LEU A 1 136 ? 27.854 1.752 -44.389 1.00 93.94 136 LEU A C 1
ATOM 1099 O O . LEU A 1 136 ? 28.844 1.696 -45.111 1.00 93.94 136 LEU A O 1
ATOM 1103 N N . ALA A 1 137 ? 26.961 0.764 -44.314 1.00 93.38 137 ALA A N 1
ATOM 1104 C CA . ALA A 1 137 ? 27.005 -0.399 -45.192 1.00 93.38 137 ALA A CA 1
ATOM 1105 C C . ALA A 1 137 ? 26.668 -0.018 -46.642 1.00 93.38 137 ALA A C 1
ATOM 1107 O O . ALA A 1 137 ? 27.384 -0.444 -47.540 1.00 93.38 137 ALA A O 1
ATOM 1108 N N . GLU A 1 138 ? 25.656 0.829 -46.856 1.00 93.50 138 GLU A N 1
ATOM 1109 C CA . GLU A 1 138 ? 25.300 1.376 -48.175 1.00 93.50 138 GLU A CA 1
ATOM 1110 C C . GLU A 1 138 ? 26.477 2.145 -48.793 1.00 93.50 138 GLU A C 1
ATOM 1112 O O . GLU A 1 138 ? 26.920 1.801 -49.883 1.00 93.50 138 GLU A O 1
ATOM 1117 N N . CYS A 1 139 ? 27.080 3.094 -48.064 1.00 92.81 139 CYS A N 1
ATOM 1118 C CA . CYS A 1 139 ? 28.237 3.844 -48.567 1.00 92.81 139 CYS A CA 1
ATOM 1119 C C . CYS A 1 139 ? 29.437 2.942 -48.897 1.00 92.81 139 CYS A C 1
ATOM 1121 O O . CYS A 1 139 ? 30.172 3.211 -49.840 1.00 92.81 139 CYS A O 1
ATOM 1123 N N . ARG A 1 140 ? 29.666 1.872 -48.122 1.00 92.94 140 ARG A N 1
ATOM 1124 C CA . ARG A 1 140 ? 30.730 0.901 -48.427 1.00 92.94 140 ARG A CA 1
ATOM 1125 C C . ARG A 1 140 ? 30.439 0.134 -49.710 1.00 92.94 140 ARG A C 1
ATOM 1127 O O . ARG A 1 140 ? 31.339 -0.007 -50.522 1.00 92.94 140 ARG A O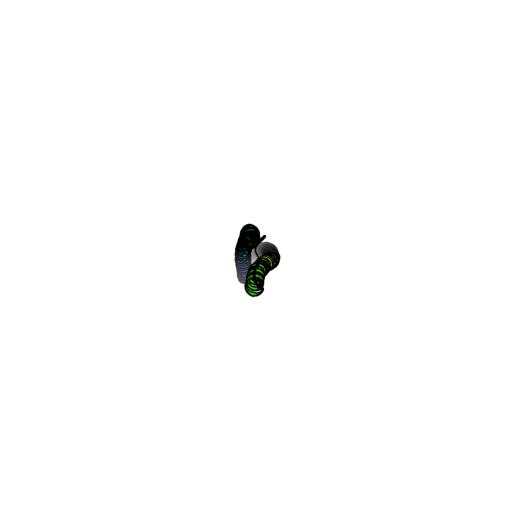 1
ATOM 1134 N N . GLN A 1 141 ? 29.199 -0.308 -49.904 1.00 91.62 141 GLN A N 1
ATOM 1135 C CA . GLN A 1 141 ? 28.788 -0.984 -51.135 1.00 91.62 141 GLN A CA 1
ATOM 1136 C C . GLN A 1 141 ? 28.921 -0.064 -52.353 1.00 91.62 141 GLN A C 1
ATOM 1138 O O . GLN A 1 141 ? 29.384 -0.505 -53.399 1.00 91.62 141 GLN A O 1
ATOM 1143 N N . GLU A 1 142 ? 28.555 1.214 -52.228 1.00 91.12 142 GLU A N 1
ATOM 1144 C CA . GLU A 1 142 ? 28.739 2.208 -53.293 1.00 91.12 142 GLU A CA 1
ATOM 1145 C C . GLU A 1 142 ? 30.219 2.380 -53.658 1.00 91.12 142 GLU A C 1
ATOM 1147 O O . GLU A 1 142 ? 30.564 2.303 -54.836 1.00 91.12 142 GLU A O 1
ATOM 1152 N N . LEU A 1 143 ? 31.098 2.526 -52.659 1.00 90.31 143 LEU A N 1
ATOM 1153 C CA . LEU A 1 143 ? 32.546 2.623 -52.870 1.00 90.31 143 LEU A CA 1
ATOM 1154 C C . LEU A 1 143 ? 33.122 1.359 -53.522 1.00 90.31 143 LEU A C 1
ATOM 1156 O O . LEU A 1 143 ? 33.867 1.464 -54.491 1.00 90.31 143 LEU A O 1
ATOM 1160 N N . GLU A 1 144 ? 32.741 0.170 -53.049 1.00 90.12 144 GLU A N 1
ATOM 1161 C CA . GLU A 1 144 ? 33.160 -1.108 -53.643 1.00 90.12 144 GLU A CA 1
ATOM 1162 C C . GLU A 1 144 ? 32.734 -1.195 -55.121 1.00 90.12 144 GLU A C 1
ATOM 1164 O O . GLU A 1 144 ? 33.517 -1.604 -55.980 1.00 90.12 144 GLU A O 1
ATOM 1169 N N . LEU A 1 145 ? 31.512 -0.762 -55.457 1.00 88.50 145 LEU A N 1
ATOM 1170 C CA . LEU A 1 145 ? 31.025 -0.721 -56.840 1.00 88.50 145 LEU A CA 1
ATOM 1171 C C . LEU A 1 145 ? 31.799 0.282 -57.708 1.00 88.50 145 LEU A C 1
ATOM 1173 O O . LEU A 1 145 ? 32.069 -0.008 -58.876 1.00 88.50 145 LEU A O 1
ATOM 1177 N N . GLU A 1 146 ? 32.147 1.453 -57.175 1.00 85.12 146 GLU A N 1
ATOM 1178 C CA . GLU A 1 146 ? 32.981 2.438 -57.870 1.00 85.12 146 GLU A CA 1
ATOM 1179 C C . GLU A 1 146 ? 34.400 1.913 -58.111 1.00 85.12 146 GLU A C 1
ATOM 1181 O O . GLU A 1 146 ? 34.897 1.996 -59.237 1.00 85.12 146 GLU A O 1
ATOM 1186 N N . GLU A 1 147 ? 35.026 1.298 -57.105 1.00 83.44 147 GLU A N 1
ATOM 1187 C CA . GLU A 1 147 ? 36.335 0.649 -57.227 1.00 83.44 147 GLU A CA 1
ATOM 1188 C C . GLU A 1 147 ? 36.306 -0.449 -58.296 1.00 83.44 147 GLU A C 1
ATOM 1190 O O . GLU A 1 147 ? 37.151 -0.463 -59.196 1.00 83.44 147 GLU A O 1
ATOM 1195 N N . HIS A 1 148 ? 35.282 -1.308 -58.278 1.00 81.31 148 HIS A N 1
ATOM 1196 C CA . HIS A 1 148 ? 35.076 -2.330 -59.303 1.00 81.31 148 HIS A CA 1
ATOM 1197 C C . HIS A 1 148 ? 34.886 -1.742 -60.706 1.00 81.31 148 HIS A C 1
ATOM 1199 O O . HIS A 1 148 ? 35.396 -2.313 -61.667 1.00 81.31 148 HIS A O 1
ATOM 1205 N N . ARG A 1 149 ? 34.200 -0.604 -60.864 1.00 80.06 149 ARG A N 1
ATOM 1206 C CA . ARG A 1 149 ? 34.065 0.067 -62.172 1.00 80.06 149 ARG A CA 1
ATOM 1207 C C . ARG A 1 149 ? 35.385 0.663 -62.655 1.00 80.06 149 ARG A C 1
ATOM 1209 O O . ARG A 1 149 ? 35.703 0.555 -63.835 1.00 80.06 149 ARG A O 1
ATOM 1216 N N . LEU A 1 150 ? 36.151 1.276 -61.754 1.00 78.12 150 LEU A N 1
ATOM 1217 C CA . LEU A 1 150 ? 37.428 1.916 -62.075 1.00 78.12 150 LEU A CA 1
ATOM 1218 C C . LEU A 1 150 ? 38.535 0.894 -62.377 1.00 78.12 150 LEU A C 1
ATOM 1220 O O . LEU A 1 150 ? 39.385 1.153 -63.222 1.00 78.12 150 LEU A O 1
ATOM 1224 N N . HIS A 1 151 ? 38.525 -0.261 -61.705 1.00 68.69 151 HIS A N 1
ATOM 1225 C CA . HIS A 1 151 ? 39.590 -1.270 -61.794 1.00 68.69 151 HIS A CA 1
ATOM 1226 C C . HIS A 1 151 ? 39.190 -2.490 -62.641 1.00 68.69 151 HIS A C 1
ATOM 1228 O O . HIS A 1 151 ? 40.054 -3.177 -63.175 1.00 68.69 151 HIS A O 1
ATOM 1234 N N . GLY A 1 152 ? 37.891 -2.745 -62.820 1.00 58.91 152 GLY A N 1
ATOM 1235 C CA . GLY A 1 152 ? 37.347 -3.797 -63.687 1.00 58.91 152 GLY A CA 1
ATOM 1236 C C . GLY A 1 152 ? 37.208 -3.399 -65.162 1.00 58.91 152 GLY A C 1
ATOM 1237 O O . GLY A 1 152 ? 36.891 -4.249 -65.986 1.00 58.91 152 GLY A O 1
ATOM 1238 N N . GLY A 1 153 ? 37.471 -2.133 -65.512 1.00 51.88 153 GLY A N 1
ATOM 1239 C CA . GLY A 1 153 ? 37.595 -1.664 -66.900 1.00 51.88 153 GLY A CA 1
ATOM 1240 C C . GLY A 1 153 ? 38.961 -1.943 -67.546 1.00 51.88 153 GLY A C 1
ATOM 1241 O O . GLY A 1 153 ? 39.175 -1.581 -68.700 1.00 51.88 153 GLY A O 1
ATOM 1242 N N . LEU A 1 154 ? 39.889 -2.575 -66.819 1.00 52.75 154 LEU A N 1
ATOM 1243 C CA . LEU A 1 154 ? 41.197 -2.998 -67.323 1.00 52.75 154 LEU A CA 1
ATOM 1244 C C . LEU A 1 154 ? 41.253 -4.521 -67.477 1.00 52.75 154 LEU A C 1
ATOM 1246 O O . LEU A 1 154 ? 41.969 -5.205 -66.751 1.00 52.75 154 LEU A O 1
ATOM 1250 N N . GLN A 1 155 ? 40.538 -5.041 -68.470 1.00 48.31 155 GLN A N 1
ATOM 1251 C CA . GLN A 1 155 ? 40.980 -6.232 -69.194 1.00 48.31 155 GLN A CA 1
ATOM 1252 C C . GLN A 1 155 ? 40.719 -6.036 -70.698 1.00 48.31 155 GLN A C 1
ATOM 1254 O O . GLN A 1 155 ? 39.570 -5.775 -71.060 1.00 48.31 155 GLN A O 1
ATOM 1259 N N . PRO A 1 156 ? 41.746 -6.113 -71.570 1.00 52.25 156 PRO A N 1
ATOM 1260 C CA . PRO A 1 156 ? 41.547 -6.562 -72.946 1.00 52.25 156 PRO A CA 1
ATOM 1261 C C . PRO A 1 156 ? 41.131 -8.039 -72.994 1.00 52.25 156 PRO A C 1
ATOM 1263 O O . PRO A 1 156 ? 41.506 -8.795 -72.066 1.00 52.25 156 PRO A O 1
#

Organism: NCBI:txid1306993

Radius of gyration: 36.94 Å; chains: 1; bounding box: 72×15×122 Å

InterPro domains:
  IPR009929 Type III secretion sytem,YscO [PF07321] (4-148)
  IPR053716 Flagellar assembly and c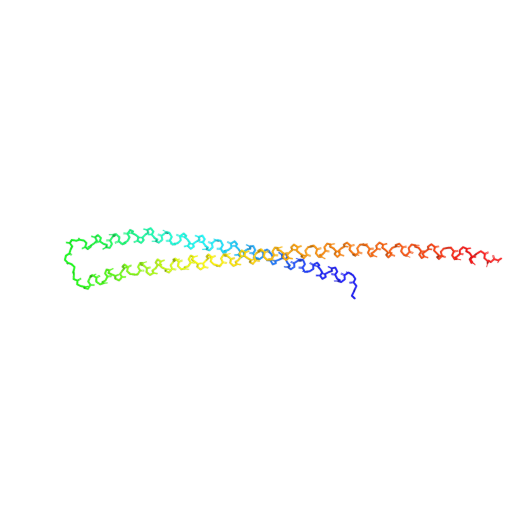hemotaxis effector [G3DSA:1.10.287.1700] (1-152)

pLDDT: mean 91.94, std 9.14, range [48.31, 98.31]